Protein AF-A0A970U598-F1 (afdb_monomer_lite)

Sequence (61 aa):
MTEKQWKQVEEQLPVGAKILRTYNAFENGELRIIVRLPGERFETRYIIHFEGEDVKLEHRP

Secondary structure (DSSP, 8-state):
--HHHHHHHHHHSPTT-EEEEEEE-TTT--EEEEEE-TT-SSPEEEEEEEETTEEEEEEE-

Structure (mmCIF, N/CA/C/O backbone):
data_AF-A0A970U598-F1
#
_entry.id   AF-A0A970U598-F1
#
loop_
_atom_site.group_PDB
_atom_site.id
_atom_site.type_symbol
_atom_site.label_atom_id
_atom_site.label_alt_id
_atom_site.label_comp_id
_atom_site.label_asym_id
_atom_site.label_entity_id
_atom_site.label_seq_id
_atom_site.pdbx_PDB_ins_code
_atom_site.Cartn_x
_atom_site.Cartn_y
_atom_site.Cartn_z
_atom_site.occupancy
_atom_site.B_iso_or_equiv
_atom_site.auth_seq_id
_atom_site.auth_comp_id
_atom_site.auth_asym_id
_atom_site.auth_atom_id
_atom_site.pdbx_PDB_model_num
ATOM 1 N N . MET A 1 1 ? 1.939 4.478 11.210 1.00 89.06 1 MET A N 1
ATOM 2 C CA . MET A 1 1 ? 0.980 3.416 10.860 1.00 89.06 1 MET A CA 1
ATOM 3 C C . MET A 1 1 ? 0.902 2.423 11.999 1.00 89.06 1 MET A C 1
ATOM 5 O O . MET A 1 1 ? 1.950 2.018 12.493 1.00 89.06 1 MET A O 1
ATOM 9 N N . THR A 1 2 ? -0.308 2.081 12.431 1.00 96.06 2 THR A N 1
ATOM 10 C CA . THR A 1 2 ? -0.572 1.028 13.426 1.00 96.06 2 THR A CA 1
ATOM 11 C C . THR A 1 2 ? -0.598 -0.357 12.767 1.00 96.06 2 THR A C 1
ATOM 13 O O . THR A 1 2 ? -0.653 -0.452 11.541 1.00 96.06 2 THR A O 1
ATOM 16 N N . GLU A 1 3 ? -0.595 -1.439 13.553 1.00 96.75 3 GLU A N 1
ATOM 17 C CA . GLU A 1 3 ? -0.738 -2.812 13.029 1.00 96.75 3 GLU A CA 1
ATOM 18 C C . GLU A 1 3 ? -2.034 -2.998 12.226 1.00 96.75 3 GLU A C 1
ATOM 20 O O . GLU A 1 3 ? -2.010 -3.570 11.138 1.00 96.75 3 GLU A O 1
ATOM 25 N N . LYS A 1 4 ? -3.152 -2.439 12.717 1.00 97.12 4 LYS A N 1
ATOM 26 C CA . LYS A 1 4 ? -4.445 -2.425 12.010 1.00 97.12 4 LYS A CA 1
ATOM 27 C C . LYS A 1 4 ? -4.304 -1.813 10.613 1.00 97.12 4 LYS A C 1
ATOM 29 O O . LYS A 1 4 ? -4.742 -2.405 9.633 1.00 97.12 4 LYS A O 1
ATOM 34 N N . GLN A 1 5 ? -3.665 -0.648 10.526 1.00 97.19 5 GLN A N 1
ATOM 35 C CA . GLN A 1 5 ? -3.483 0.066 9.262 1.00 97.19 5 GLN A CA 1
ATOM 36 C C . GLN A 1 5 ? -2.545 -0.689 8.315 1.00 97.19 5 GLN A C 1
ATOM 38 O O . GLN A 1 5 ? -2.789 -0.726 7.114 1.00 97.19 5 GLN A O 1
ATOM 43 N N . TRP A 1 6 ? -1.484 -1.317 8.831 1.00 96.69 6 TRP A N 1
ATOM 44 C CA . TRP A 1 6 ? -0.601 -2.151 8.009 1.00 96.69 6 TRP A CA 1
ATOM 45 C C .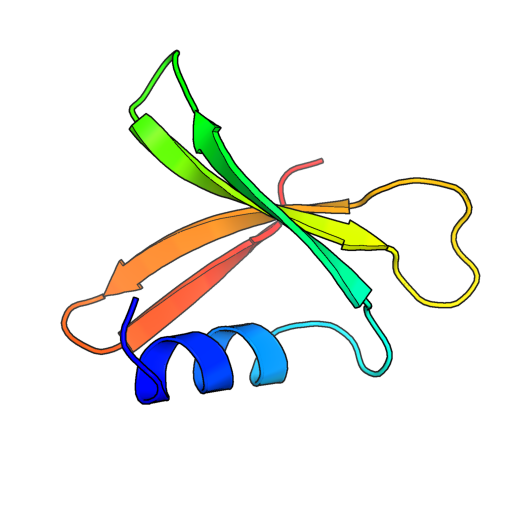 TRP A 1 6 ? -1.338 -3.342 7.410 1.00 96.69 6 TRP A C 1
ATOM 47 O O . TRP A 1 6 ? -1.215 -3.591 6.214 1.00 96.69 6 TRP A O 1
ATOM 57 N N . LYS A 1 7 ? -2.177 -4.008 8.205 1.00 97.19 7 LYS A N 1
ATOM 58 C CA . LYS A 1 7 ? -3.020 -5.099 7.718 1.00 97.19 7 LYS A CA 1
ATOM 59 C C . LYS A 1 7 ? -3.982 -4.635 6.618 1.00 97.19 7 LYS A C 1
ATOM 61 O O . LYS A 1 7 ? -4.101 -5.300 5.599 1.00 97.19 7 LYS A O 1
ATOM 66 N N . GLN A 1 8 ? -4.602 -3.465 6.776 1.00 97.75 8 GLN A N 1
ATOM 67 C CA . GLN A 1 8 ? -5.470 -2.879 5.747 1.00 97.75 8 GLN A CA 1
ATOM 68 C C . GLN A 1 8 ? -4.723 -2.538 4.451 1.00 97.75 8 GLN A C 1
ATOM 70 O O . GLN A 1 8 ? -5.297 -2.674 3.372 1.00 97.75 8 GLN A O 1
ATOM 75 N N . VAL A 1 9 ? -3.461 -2.100 4.534 1.00 97.25 9 VAL A N 1
ATOM 76 C CA . VAL A 1 9 ? -2.609 -1.923 3.346 1.00 97.25 9 VAL A CA 1
ATOM 77 C C . VAL A 1 9 ? -2.395 -3.263 2.651 1.00 97.25 9 VAL A C 1
ATOM 79 O O . VAL A 1 9 ? -2.611 -3.356 1.448 1.00 97.25 9 VAL A O 1
ATOM 82 N N . GLU A 1 10 ? -1.999 -4.299 3.390 1.00 96.56 10 GLU A N 1
ATOM 83 C CA . GLU A 1 10 ? -1.754 -5.632 2.828 1.00 96.56 10 GLU A CA 1
ATOM 84 C C . GLU A 1 10 ? -3.012 -6.241 2.189 1.00 96.56 10 GLU A C 1
ATOM 86 O O . GLU A 1 10 ? -2.921 -6.804 1.102 1.00 96.56 10 GLU A O 1
ATOM 91 N N . GLU A 1 11 ? -4.185 -6.071 2.808 1.00 97.25 11 GLU A N 1
ATOM 92 C CA . GLU A 1 11 ? -5.481 -6.539 2.289 1.00 97.25 11 GLU A CA 1
ATOM 93 C C . GLU A 1 11 ? -5.916 -5.826 0.997 1.00 97.25 11 GLU A C 1
ATOM 95 O O . GLU A 1 11 ? -6.642 -6.404 0.189 1.00 97.25 11 GLU A O 1
ATOM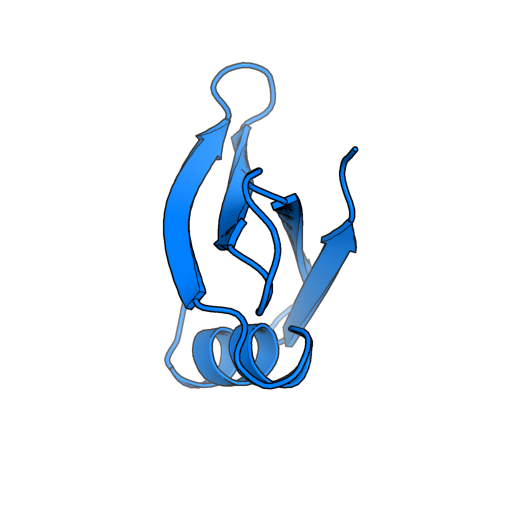 100 N N . GLN A 1 12 ? -5.482 -4.579 0.787 1.00 97.62 12 GLN A N 1
ATOM 101 C CA . GLN A 1 12 ? -5.787 -3.797 -0.418 1.00 97.62 12 GLN A CA 1
ATOM 102 C C . GLN A 1 12 ? -4.800 -4.035 -1.565 1.00 97.62 12 GLN A C 1
ATOM 104 O O . GLN A 1 12 ? -5.080 -3.655 -2.705 1.00 97.62 12 GLN A O 1
ATOM 109 N N . LEU A 1 13 ? -3.640 -4.632 -1.291 1.00 96.69 13 LEU A N 1
ATOM 110 C CA . LEU A 1 13 ? -2.661 -4.943 -2.322 1.00 96.69 13 LEU A CA 1
ATOM 111 C C . LEU A 1 13 ? -3.055 -6.212 -3.094 1.00 96.69 13 LEU A C 1
ATOM 113 O O . LEU A 1 13 ? -3.637 -7.139 -2.528 1.00 96.69 13 LEU A O 1
ATOM 117 N N . PRO A 1 14 ? -2.695 -6.312 -4.388 1.00 95.25 14 PRO A N 1
ATOM 118 C CA . PRO A 1 14 ? -2.878 -7.552 -5.130 1.00 95.25 14 PRO A CA 1
ATOM 119 C C . PRO A 1 14 ? -2.185 -8.732 -4.440 1.00 95.25 14 PRO A C 1
ATOM 121 O O . PRO A 1 14 ? -1.073 -8.601 -3.922 1.00 95.25 14 PRO A O 1
ATOM 124 N N . VAL A 1 15 ? -2.821 -9.905 -4.473 1.00 95.50 15 VAL A N 1
ATOM 125 C CA . VAL A 1 15 ? -2.294 -11.122 -3.838 1.00 95.50 15 VAL A CA 1
ATOM 126 C C . VAL A 1 15 ? -0.874 -11.410 -4.326 1.00 95.50 15 VAL A C 1
ATOM 128 O O . VAL A 1 15 ? -0.615 -11.470 -5.525 1.00 95.50 15 VAL A O 1
ATOM 131 N N . GLY A 1 16 ? 0.048 -11.601 -3.381 1.00 95.00 16 GLY A N 1
ATOM 132 C CA . GLY A 1 16 ? 1.459 -11.872 -3.662 1.00 95.00 16 GLY A CA 1
ATOM 133 C C . GLY A 1 16 ? 2.305 -10.632 -3.965 1.00 95.00 16 GLY A C 1
ATOM 134 O O . GLY A 1 16 ? 3.506 -10.775 -4.204 1.00 95.00 16 GLY A O 1
ATOM 135 N N . ALA A 1 17 ? 1.727 -9.426 -3.947 1.00 96.38 17 ALA A N 1
ATOM 136 C CA . ALA A 1 17 ? 2.503 -8.197 -4.023 1.00 96.38 17 ALA A CA 1
ATOM 137 C C . ALA A 1 17 ? 3.489 -8.115 -2.852 1.00 96.38 17 ALA A C 1
ATOM 139 O O . ALA A 1 17 ? 3.151 -8.373 -1.697 1.00 96.38 17 ALA A O 1
ATOM 140 N N . LYS A 1 18 ? 4.727 -7.724 -3.154 1.00 96.31 18 LYS A N 1
ATOM 141 C CA . LYS A 1 18 ? 5.766 -7.522 -2.147 1.00 96.31 18 LYS A CA 1
ATOM 142 C C . LYS A 1 18 ? 5.969 -6.037 -1.911 1.00 96.31 18 LYS A C 1
ATOM 144 O O . LYS A 1 18 ? 6.368 -5.325 -2.832 1.00 96.31 18 LYS A O 1
ATOM 149 N N . ILE A 1 19 ? 5.774 -5.589 -0.674 1.00 96.62 19 ILE A N 1
ATOM 150 C CA . ILE A 1 19 ? 6.139 -4.235 -0.255 1.00 96.62 19 ILE A CA 1
ATOM 151 C C . ILE A 1 19 ? 7.664 -4.115 -0.283 1.00 96.62 19 ILE A C 1
ATOM 153 O O . ILE A 1 19 ? 8.380 -4.907 0.330 1.00 96.62 19 ILE A O 1
ATOM 157 N N . LEU A 1 20 ? 8.165 -3.141 -1.040 1.00 96.88 20 LEU A N 1
ATOM 158 C CA . LEU A 1 20 ? 9.593 -2.874 -1.174 1.00 96.88 20 LEU A CA 1
ATOM 159 C C . LEU A 1 20 ? 10.025 -1.711 -0.290 1.00 96.88 20 LEU A C 1
ATOM 161 O O . LEU A 1 20 ? 11.073 -1.787 0.348 1.00 96.88 20 LEU A O 1
ATOM 165 N N . ARG A 1 21 ? 9.261 -0.612 -0.307 1.00 96.31 21 ARG A N 1
ATOM 166 C CA . ARG A 1 21 ? 9.607 0.635 0.386 1.00 96.31 21 ARG A CA 1
ATOM 167 C C . ARG A 1 21 ? 8.355 1.394 0.790 1.00 96.31 21 ARG A C 1
ATOM 169 O O . ARG A 1 21 ? 7.367 1.386 0.060 1.00 96.31 21 ARG A O 1
ATOM 176 N N . THR A 1 22 ? 8.467 2.140 1.879 1.00 96.94 22 THR A N 1
ATOM 177 C CA . THR A 1 22 ? 7.474 3.124 2.309 1.00 96.94 22 THR A CA 1
ATOM 178 C C . THR A 1 22 ? 8.207 4.405 2.687 1.00 96.94 22 THR A C 1
ATOM 180 O O . THR A 1 22 ? 9.218 4.341 3.386 1.00 96.94 22 THR A O 1
ATOM 183 N N . TYR A 1 23 ? 7.757 5.556 2.195 1.00 96.19 23 TYR A N 1
ATOM 184 C CA . TYR A 1 23 ? 8.425 6.840 2.426 1.00 96.19 23 TYR A CA 1
ATOM 185 C C . TYR A 1 23 ? 7.448 8.010 2.305 1.00 96.19 23 TYR A C 1
ATOM 187 O O . TYR A 1 23 ? 6.430 7.897 1.630 1.00 96.19 23 TYR A O 1
ATOM 195 N N . ASN A 1 24 ? 7.775 9.142 2.930 1.00 95.88 24 ASN A N 1
ATOM 196 C CA . ASN A 1 24 ? 7.049 10.391 2.708 1.00 95.88 24 ASN A CA 1
ATOM 197 C C . ASN A 1 24 ? 7.660 11.120 1.509 1.00 95.88 24 ASN A C 1
ATOM 199 O O . ASN A 1 24 ? 8.876 11.325 1.459 1.00 95.88 24 ASN A O 1
ATOM 203 N N . ALA A 1 25 ? 6.830 11.488 0.541 1.00 94.38 25 ALA A N 1
ATOM 204 C CA . ALA A 1 25 ? 7.236 12.264 -0.617 1.00 94.38 25 ALA A CA 1
ATOM 205 C C . ALA A 1 25 ? 7.658 13.675 -0.191 1.00 94.38 25 ALA A C 1
ATOM 207 O O .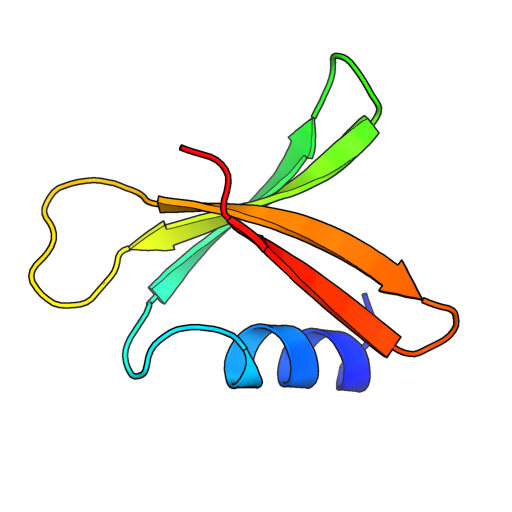 ALA A 1 25 ? 6.989 14.315 0.618 1.00 94.38 25 ALA A O 1
ATOM 208 N N . PHE A 1 26 ? 8.766 14.168 -0.738 1.00 93.25 26 PHE A N 1
ATOM 209 C CA . PHE A 1 26 ? 9.306 15.468 -0.343 1.00 93.25 26 PHE A CA 1
ATOM 210 C C . PHE A 1 26 ? 8.430 16.626 -0.836 1.00 93.25 26 PHE A C 1
ATOM 212 O O . PHE A 1 26 ? 8.284 17.629 -0.147 1.00 93.25 26 PHE A O 1
ATOM 219 N N . GLU A 1 27 ? 7.827 16.482 -2.016 1.00 91.38 27 GLU A N 1
ATOM 220 C CA . GLU A 1 27 ? 7.086 17.549 -2.684 1.00 91.38 27 GLU A CA 1
ATOM 221 C C . GLU A 1 27 ? 5.783 17.948 -1.979 1.00 91.38 27 GLU A C 1
ATOM 223 O O . GLU A 1 27 ? 5.398 19.113 -2.016 1.00 91.38 27 GLU A O 1
ATOM 228 N N . ASN A 1 28 ? 5.091 16.997 -1.356 1.00 92.12 28 ASN A N 1
ATOM 229 C CA . ASN A 1 28 ? 3.752 17.208 -0.802 1.00 92.12 28 ASN A CA 1
ATOM 230 C C . ASN A 1 28 ? 3.495 16.442 0.503 1.00 92.12 28 ASN A C 1
ATOM 232 O O . ASN A 1 28 ? 2.384 16.480 1.022 1.00 92.12 28 ASN A O 1
ATOM 236 N N . GLY A 1 29 ? 4.504 15.749 1.038 1.00 92.94 29 GLY A N 1
ATOM 237 C CA . GLY A 1 29 ? 4.395 14.999 2.287 1.00 92.94 29 GLY A CA 1
ATOM 238 C C . GLY A 1 29 ? 3.574 13.712 2.194 1.00 92.94 29 GLY A C 1
ATOM 239 O O . GLY A 1 29 ? 3.349 13.085 3.224 1.00 92.94 29 GLY A O 1
ATOM 240 N N . GLU A 1 30 ? 3.128 13.295 1.003 1.00 95.69 30 GLU A N 1
ATOM 241 C CA . GLU A 1 30 ? 2.329 12.077 0.838 1.00 95.69 30 GLU A CA 1
ATOM 242 C C . GLU A 1 30 ? 3.089 10.836 1.297 1.00 95.69 30 GLU A C 1
ATOM 244 O O . GLU A 1 30 ? 4.211 10.580 0.849 1.00 95.69 30 GLU A O 1
ATOM 249 N N . LEU A 1 31 ? 2.440 9.999 2.103 1.00 96.44 31 LEU A N 1
ATOM 250 C CA . LEU A 1 31 ? 2.967 8.680 2.405 1.00 96.44 31 LEU A CA 1
ATOM 251 C C . LEU A 1 31 ? 2.782 7.776 1.182 1.00 96.44 31 LEU A C 1
ATOM 253 O O . LEU A 1 31 ? 1.662 7.501 0.754 1.00 96.44 31 LEU A O 1
ATOM 257 N N . ARG A 1 32 ? 3.889 7.306 0.614 1.00 97.00 32 ARG A N 1
ATOM 258 C CA . ARG A 1 32 ? 3.910 6.423 -0.552 1.00 97.00 32 ARG A CA 1
ATOM 259 C C . ARG A 1 32 ? 4.416 5.049 -0.187 1.00 97.00 32 ARG A C 1
ATOM 261 O O . ARG A 1 32 ? 5.346 4.903 0.607 1.00 97.00 32 ARG A O 1
ATOM 268 N N . ILE A 1 33 ? 3.847 4.053 -0.847 1.00 97.62 33 ILE A N 1
ATOM 269 C CA . ILE A 1 33 ? 4.302 2.673 -0.804 1.00 97.62 33 ILE A CA 1
ATOM 270 C C . ILE A 1 33 ? 4.685 2.216 -2.209 1.00 97.62 33 ILE A C 1
ATOM 272 O O . ILE A 1 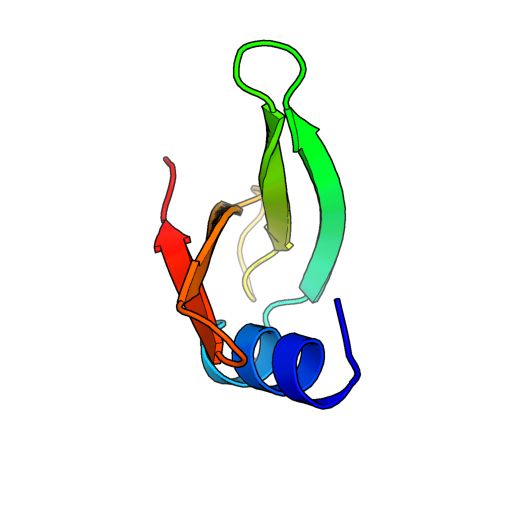33 ? 3.970 2.448 -3.182 1.00 97.62 33 ILE A O 1
ATOM 276 N N . ILE A 1 34 ? 5.854 1.596 -2.313 1.00 97.25 34 ILE A N 1
ATOM 277 C CA . ILE A 1 34 ? 6.351 0.968 -3.531 1.00 97.25 34 ILE A CA 1
ATOM 278 C C . ILE A 1 34 ? 6.233 -0.533 -3.346 1.00 97.25 34 ILE A C 1
ATOM 280 O O . ILE A 1 34 ? 6.764 -1.086 -2.377 1.00 97.25 34 ILE A O 1
ATOM 284 N N . VAL A 1 35 ? 5.585 -1.193 -4.297 1.00 97.62 35 VAL A N 1
ATOM 285 C CA . VAL A 1 35 ? 5.423 -2.644 -4.315 1.00 97.62 35 VAL A CA 1
ATOM 286 C C . VAL A 1 35 ? 5.945 -3.228 -5.620 1.00 97.62 35 VAL A C 1
ATOM 288 O O . VAL A 1 35 ? 6.037 -2.545 -6.638 1.00 97.62 35 VAL A O 1
ATOM 291 N N . ARG A 1 36 ? 6.279 -4.515 -5.603 1.00 97.38 36 ARG A N 1
ATOM 292 C CA . ARG A 1 36 ? 6.451 -5.313 -6.819 1.00 97.38 36 ARG A CA 1
ATOM 293 C C . ARG A 1 36 ? 5.312 -6.308 -6.914 1.00 97.38 36 ARG A C 1
A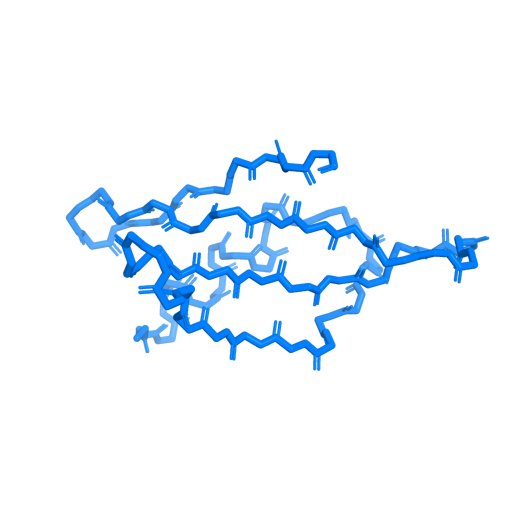TOM 29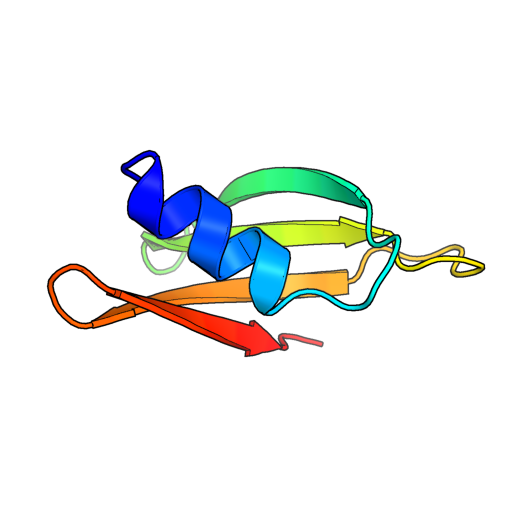5 O O . ARG A 1 36 ? 5.126 -7.099 -5.987 1.00 97.38 36 ARG A O 1
ATOM 302 N N . LEU A 1 37 ? 4.578 -6.264 -8.019 1.00 94.94 37 LEU A N 1
ATOM 303 C CA . LEU A 1 37 ? 3.517 -7.224 -8.295 1.00 94.94 37 LEU A CA 1
ATOM 304 C C . LEU A 1 37 ? 4.108 -8.564 -8.769 1.00 94.94 37 LEU A C 1
ATOM 306 O O . LEU A 1 37 ? 5.201 -8.587 -9.349 1.00 94.94 37 LEU A O 1
ATOM 310 N N . PRO A 1 38 ? 3.424 -9.695 -8.523 1.00 94.06 38 PRO A N 1
ATOM 311 C CA . PRO A 1 38 ? 3.869 -10.995 -9.010 1.00 94.06 38 PRO A CA 1
ATOM 312 C C . PRO A 1 38 ? 4.042 -11.000 -10.530 1.00 94.06 38 PRO A C 1
ATOM 314 O O . PRO A 1 38 ? 3.150 -10.596 -11.267 1.00 94.06 38 PRO A O 1
ATOM 317 N N . GLY A 1 39 ? 5.192 -11.478 -11.004 1.00 93.62 39 GLY A N 1
ATOM 318 C CA . GLY A 1 39 ? 5.486 -11.568 -12.438 1.00 93.62 39 GLY A CA 1
ATOM 319 C C . GLY A 1 39 ? 5.864 -10.242 -13.108 1.00 93.62 39 GLY A C 1
ATOM 320 O O . GLY A 1 39 ? 6.329 -10.264 -14.246 1.00 93.62 39 GLY A O 1
ATOM 321 N N . GLU A 1 40 ? 5.753 -9.104 -12.419 1.00 92.75 40 GLU A N 1
ATOM 322 C CA . GLU A 1 40 ? 6.158 -7.815 -12.973 1.00 92.75 40 GLU A CA 1
ATOM 323 C C . GLU A 1 40 ? 7.640 -7.512 -12.736 1.00 92.75 40 GLU A C 1
ATOM 325 O O . GLU A 1 40 ? 8.214 -7.758 -11.670 1.00 92.75 40 GLU A O 1
ATOM 330 N N . ARG A 1 41 ? 8.277 -6.934 -13.761 1.00 91.44 41 ARG A N 1
ATOM 331 C CA . ARG A 1 41 ? 9.669 -6.467 -13.684 1.00 91.44 41 ARG A CA 1
ATOM 332 C C . ARG A 1 41 ? 9.781 -5.085 -13.038 1.00 91.44 41 ARG A C 1
ATOM 334 O O . ARG A 1 41 ? 10.837 -4.752 -12.498 1.00 91.44 41 ARG A O 1
ATOM 341 N N . PHE A 1 42 ? 8.717 -4.293 -13.119 1.00 92.94 42 PHE A N 1
ATOM 342 C CA . PHE A 1 42 ? 8.684 -2.909 -12.663 1.00 92.94 42 PHE A CA 1
ATOM 343 C C . PHE A 1 42 ? 8.044 -2.784 -11.279 1.00 92.94 42 PHE A C 1
ATOM 345 O O . PHE A 1 42 ? 7.447 -3.721 -10.753 1.00 92.94 42 PHE A O 1
ATOM 352 N N . GLU A 1 43 ? 8.270 -1.634 -10.653 1.00 95.81 43 GLU A N 1
ATOM 353 C CA . GLU A 1 43 ? 7.708 -1.297 -9.351 1.00 95.81 43 GLU A CA 1
ATOM 354 C C . GLU A 1 43 ? 6.413 -0.501 -9.549 1.00 95.81 43 GLU A C 1
ATOM 356 O O . GLU A 1 43 ? 6.375 0.434 -10.349 1.00 95.81 43 GLU A O 1
ATOM 361 N N . THR A 1 44 ? 5.378 -0.842 -8.789 1.00 96.31 44 THR A N 1
ATOM 362 C CA . THR A 1 44 ? 4.096 -0.134 -8.745 1.00 96.31 44 THR A CA 1
ATOM 363 C C . THR A 1 44 ? 4.067 0.762 -7.515 1.00 96.31 44 THR A C 1
ATOM 365 O O . THR A 1 44 ? 4.542 0.370 -6.445 1.00 96.31 44 THR A O 1
ATOM 368 N N . ARG A 1 45 ? 3.511 1.969 -7.638 1.00 97.12 45 ARG A N 1
ATOM 369 C CA . ARG A 1 45 ? 3.437 2.925 -6.528 1.00 97.12 45 ARG A CA 1
ATOM 370 C C . ARG A 1 45 ? 1.991 3.148 -6.120 1.00 97.12 45 ARG A C 1
ATOM 372 O O . ARG A 1 45 ? 1.108 3.250 -6.965 1.00 97.12 45 ARG A O 1
ATOM 379 N N . TYR A 1 46 ? 1.773 3.274 -4.820 1.00 97.81 46 TYR A N 1
ATOM 380 C CA . TYR A 1 46 ? 0.500 3.701 -4.259 1.00 97.81 46 TYR A CA 1
ATOM 381 C C . TYR A 1 46 ? 0.721 4.850 -3.281 1.00 97.81 46 TYR A C 1
ATOM 383 O O . TYR A 1 46 ? 1.779 4.958 -2.652 1.00 97.81 46 TYR A O 1
ATOM 391 N N . ILE A 1 47 ? -0.284 5.706 -3.160 1.00 97.94 47 ILE A N 1
ATOM 392 C CA . ILE A 1 47 ? -0.393 6.719 -2.112 1.00 97.94 47 ILE A CA 1
ATOM 393 C C . ILE A 1 47 ? -1.269 6.128 -1.005 1.00 97.94 47 ILE A C 1
ATOM 395 O O . ILE A 1 47 ? -2.288 5.500 -1.296 1.00 97.94 47 ILE A O 1
ATOM 399 N N . ILE A 1 48 ? -0.859 6.302 0.250 1.00 97.50 48 ILE A N 1
ATOM 400 C CA . ILE A 1 48 ? -1.652 5.940 1.425 1.00 97.50 48 ILE A CA 1
ATOM 401 C C . ILE A 1 48 ? -2.428 7.177 1.870 1.00 97.50 48 ILE A C 1
ATOM 403 O O . ILE A 1 48 ? -1.832 8.179 2.268 1.00 97.50 48 ILE A O 1
ATOM 407 N N . HIS A 1 49 ? -3.752 7.070 1.856 1.00 97.31 49 HIS A N 1
ATOM 408 C CA . HIS A 1 49 ? -4.657 8.049 2.448 1.00 97.31 49 HIS A CA 1
ATOM 409 C C . HIS A 1 49 ? -5.119 7.562 3.813 1.00 97.31 49 HIS A C 1
ATOM 411 O O . HIS A 1 49 ? -5.510 6.404 3.958 1.00 97.31 49 HIS A O 1
ATOM 417 N N . PHE A 1 50 ? -5.071 8.442 4.810 1.00 95.69 50 PHE A N 1
ATOM 418 C CA . PHE A 1 50 ? -5.578 8.161 6.150 1.00 95.69 50 PHE A CA 1
ATOM 419 C C . PHE A 1 50 ? -7.019 8.661 6.270 1.00 95.69 50 PHE A C 1
ATOM 421 O O . PHE A 1 50 ? -7.280 9.852 6.112 1.00 95.69 50 PHE A O 1
ATOM 428 N N . GLU A 1 51 ? -7.939 7.757 6.590 1.00 95.06 51 GLU A N 1
ATOM 429 C CA . GLU A 1 51 ? -9.359 8.034 6.810 1.00 95.06 51 GLU A CA 1
ATOM 430 C C . GLU A 1 51 ? -9.686 7.720 8.279 1.00 95.06 51 GLU A C 1
ATOM 432 O O . GLU A 1 51 ? -10.258 6.689 8.630 1.00 95.06 51 GLU A O 1
ATOM 437 N N . GLY A 1 52 ? -9.237 8.600 9.180 1.00 93.50 52 GLY A N 1
ATOM 438 C CA . GLY A 1 52 ? -9.319 8.369 10.624 1.00 93.50 52 GLY A CA 1
ATOM 439 C C . GLY A 1 52 ? -8.384 7.243 11.072 1.00 93.50 52 GLY A C 1
ATOM 440 O O . GLY A 1 52 ? -7.163 7.366 10.970 1.00 93.50 52 GLY A O 1
ATOM 441 N N . GLU A 1 53 ? -8.950 6.152 11.593 1.00 94.12 53 GLU A N 1
ATOM 442 C CA . GLU A 1 53 ? -8.176 4.960 11.963 1.00 94.12 53 GLU A CA 1
ATOM 443 C C . GLU A 1 53 ? -7.913 4.013 10.791 1.00 94.12 53 GLU A C 1
ATOM 445 O O . GLU A 1 53 ? -7.099 3.096 10.931 1.00 94.12 53 GLU A O 1
ATOM 450 N N . ASP A 1 54 ? -8.599 4.215 9.669 1.00 96.69 54 ASP A N 1
ATOM 451 C CA . ASP A 1 54 ? -8.512 3.360 8.495 1.00 96.69 54 ASP A CA 1
ATOM 452 C C . ASP A 1 54 ? -7.581 3.966 7.437 1.00 96.69 54 ASP A C 1
ATOM 454 O O . ASP A 1 54 ? -7.195 5.140 7.504 1.00 96.69 54 ASP A O 1
ATOM 458 N N . VAL A 1 55 ? -7.176 3.150 6.466 1.00 97.44 55 VAL A N 1
ATOM 459 C CA . VAL A 1 55 ? -6.339 3.585 5.342 1.00 97.44 55 VAL A CA 1
ATOM 460 C C . VAL A 1 55 ? -6.895 3.126 4.007 1.00 97.44 55 VAL A C 1
ATOM 462 O O . VAL A 1 55 ? -7.479 2.048 3.900 1.00 97.44 55 VAL A O 1
ATOM 465 N N . LYS A 1 56 ? -6.639 3.920 2.969 1.00 97.56 56 LYS A N 1
ATOM 466 C CA . LYS A 1 56 ? -7.000 3.624 1.584 1.00 97.56 56 LYS A CA 1
ATOM 467 C C . LYS A 1 56 ? -5.792 3.766 0.667 1.00 97.56 56 LYS A C 1
ATOM 469 O O . LYS A 1 56 ? -5.039 4.733 0.780 1.00 97.56 56 LYS A O 1
ATOM 474 N N . LEU A 1 57 ? -5.620 2.818 -0.251 1.00 97.44 57 LEU A N 1
ATOM 475 C CA . LEU A 1 57 ? -4.590 2.882 -1.284 1.00 97.44 57 LEU A CA 1
ATOM 476 C C . LEU A 1 57 ? -5.132 3.508 -2.570 1.00 97.44 57 LEU A C 1
ATOM 478 O O . LEU A 1 57 ? -6.151 3.082 -3.111 1.00 97.44 57 LEU A O 1
ATOM 482 N N . GLU A 1 58 ? -4.404 4.487 -3.097 1.00 97.38 58 GLU A N 1
ATOM 483 C CA . GLU A 1 58 ? -4.621 5.037 -4.434 1.00 97.38 58 GLU A CA 1
ATOM 484 C C . GLU A 1 58 ? -3.457 4.643 -5.342 1.00 97.38 58 GLU A C 1
ATOM 486 O O . GLU A 1 58 ? -2.299 4.924 -5.031 1.00 97.38 58 GLU A O 1
ATOM 491 N N . HIS A 1 59 ? -3.750 3.987 -6.467 1.00 94.69 59 HIS A N 1
ATOM 492 C CA . HIS A 1 59 ? -2.729 3.620 -7.446 1.00 94.69 59 HIS A CA 1
ATOM 493 C C . HIS A 1 59 ? -2.171 4.862 -8.144 1.00 94.69 59 HIS A C 1
ATOM 495 O O . HIS A 1 59 ? -2.922 5.647 -8.722 1.00 94.69 59 HIS A O 1
ATOM 501 N N . ARG A 1 60 ? -0.842 4.999 -8.139 1.00 87.62 60 ARG A N 1
ATOM 502 C CA . ARG A 1 60 ? -0.128 6.085 -8.805 1.00 87.62 60 ARG A CA 1
ATOM 503 C C . ARG A 1 60 ? 0.751 5.518 -9.930 1.00 87.62 60 ARG A C 1
ATOM 505 O O . ARG A 1 60 ? 1.741 4.852 -9.612 1.00 87.62 60 ARG A O 1
ATOM 512 N N . PRO A 1 61 ? 0.418 5.783 -11.205 1.00 78.56 61 PRO A N 1
ATOM 513 C CA . PRO A 1 61 ? 1.227 5.339 -12.339 1.00 78.56 61 PRO A CA 1
ATOM 514 C C . PRO A 1 61 ? 2.641 5.958 -12.368 1.00 78.56 61 PRO A C 1
ATOM 516 O O . PRO A 1 61 ? 2.900 6.988 -11.696 1.00 78.56 61 PRO A O 1
#

Foldseek 3Di:
DDPQQVVLVVVQDPPPKAWDDWDQDPPPRWIKTWIDDPPDPDIWMWTWDDDDPYIDTDTDD

pLDDT: mean 95.39, std 3.06, range [78.56, 97.94]

Radius of gyration: 11.36 Å; chains: 1; bounding box: 19×29×27 Å